Protein AF-A0A2A2TB60-F1 (afdb_monomer_lite)

Radius of gyration: 35.71 Å; chains: 1; bounding box: 108×73×52 Å

Foldseek 3Di:
DDDPPPDDPDPAQDDDPVNVVVCVVQDDPLLVLLLVVVCVVPVPPPDPDDDDLVVSCVVSVHDSVSSVVSVVVCVVVVVDDDDDDDDDDDDDDDPPPPPDDDDDPDDDDDDDDDDDDDDDDDDDDPPPPPPPPPPDDPDPCPDPPDPPDDPPPPPPDPPPDDPPPDDDDDDDDDD

Organism: NCBI:txid987040

Sequence (175 aa):
MTQVKAEKPSLFYQLTHSEWLKTVKDLTGTQIKVLYYIRSLDPFENCKQEYSVTQMALDLGLSKGAVSKALKKLEQVGEIDMELVQVKIQIRPSKNSDHNPPYPIDNTPWAASDSSTEKQKIQLITNCTEEVFPIGNAVSQEKPEFPIGNSDFLEETIDSQNLYWEKLPDPLIYI

pLDDT: mean 70.73, std 18.51, range [33.78, 97.19]

InterPro domains:
  IPR011991 ArsR-like helix-turn-helix domain [cd00090] (30-78)
  IPR036388 Winged helix-like DNA-binding domain superfamily [G3DSA:1.10.10.10] (10-83)
  IPR036390 Winged helix DNA-binding domain superfamily [SSF46785] (24-83)

Secondary structure (DSSP, 8-state):
------PPPPSS-PPPHHHHHHHHHHS-HHHHHHHHHHHHH-TTS-------HHHHHHHHT--HHHHHHHHHHHHHHTS-----------PPP--------PPP-------------------------------------------PPPS----------------PPP-----

Structure (mmCIF, N/CA/C/O backbone):
data_AF-A0A2A2TB60-F1
#
_entry.id   AF-A0A2A2TB60-F1
#
loop_
_atom_site.group_PDB
_atom_site.id
_atom_site.type_symbol
_atom_site.label_atom_id
_atom_site.label_alt_id
_atom_site.label_comp_id
_atom_site.label_asym_id
_atom_site.label_entity_id
_atom_site.label_seq_id
_atom_site.pdbx_PDB_ins_code
_atom_site.Cartn_x
_atom_site.Cartn_y
_atom_site.Cartn_z
_atom_site.occupancy
_atom_site.B_iso_or_equiv
_atom_site.auth_seq_id
_atom_site.auth_comp_id
_atom_site.auth_asym_id
_atom_site.auth_atom_id
_atom_site.pdbx_PDB_model_num
ATOM 1 N N . MET A 1 1 ? -40.270 8.997 25.691 1.00 33.78 1 MET A N 1
ATOM 2 C CA . MET A 1 1 ? -39.424 7.852 25.294 1.00 33.78 1 MET A CA 1
ATOM 3 C C . MET A 1 1 ? -39.068 8.016 23.827 1.00 33.78 1 MET A C 1
ATOM 5 O O . MET A 1 1 ? -39.875 7.695 22.965 1.00 33.78 1 MET A O 1
ATOM 9 N N . THR A 1 2 ? -37.919 8.616 23.542 1.00 45.31 2 THR A N 1
ATOM 10 C CA . THR A 1 2 ? -37.406 8.808 22.181 1.00 45.31 2 THR A CA 1
ATOM 11 C C . THR A 1 2 ? -36.744 7.508 21.742 1.00 45.31 2 THR A C 1
ATOM 13 O O . THR A 1 2 ? -35.741 7.092 22.314 1.00 45.31 2 THR A O 1
ATOM 16 N N . GLN A 1 3 ? -37.352 6.823 20.775 1.00 52.41 3 GLN A N 1
ATOM 17 C CA . GLN A 1 3 ? -36.777 5.623 20.177 1.00 52.41 3 GLN A CA 1
ATOM 18 C C . GLN A 1 3 ? -35.570 6.035 19.327 1.00 52.41 3 GLN A C 1
ATOM 20 O O . GLN A 1 3 ? -35.731 6.642 18.269 1.00 52.41 3 GLN A O 1
ATOM 25 N N . VAL A 1 4 ? -34.362 5.734 19.807 1.00 57.91 4 VAL A N 1
ATOM 26 C CA . VAL A 1 4 ? -33.135 5.860 19.017 1.00 57.91 4 VAL A CA 1
ATOM 27 C C . VAL A 1 4 ? -33.162 4.732 17.992 1.00 57.91 4 VAL A C 1
ATOM 29 O O . VAL A 1 4 ? -32.989 3.560 18.323 1.00 57.91 4 VAL A O 1
ATOM 32 N N . LYS A 1 5 ? -33.484 5.080 16.747 1.00 54.91 5 LYS A N 1
ATOM 33 C CA . LYS A 1 5 ? -33.500 4.154 15.616 1.00 54.91 5 LYS A CA 1
ATOM 34 C C . LYS A 1 5 ? -32.068 3.644 15.432 1.00 54.91 5 LYS A C 1
ATOM 36 O O . LYS A 1 5 ? -31.185 4.432 15.120 1.00 54.91 5 LYS A O 1
ATOM 41 N N . ALA A 1 6 ? -31.831 2.356 15.671 1.00 60.38 6 ALA A N 1
ATOM 42 C CA . ALA A 1 6 ? -30.534 1.739 15.415 1.00 60.38 6 ALA A CA 1
ATOM 43 C C . ALA A 1 6 ? -30.250 1.825 13.909 1.00 60.38 6 ALA A C 1
ATOM 45 O O . ALA A 1 6 ? -30.877 1.129 13.104 1.00 60.38 6 ALA A O 1
ATOM 46 N N . GLU A 1 7 ? -29.377 2.749 13.519 1.00 68.94 7 GLU A N 1
ATOM 47 C CA . GLU A 1 7 ? -28.964 2.911 12.133 1.00 68.94 7 GLU A CA 1
ATOM 48 C C . GLU A 1 7 ? -28.165 1.675 11.724 1.00 68.94 7 GLU A C 1
ATOM 50 O O . GLU A 1 7 ? -27.236 1.253 12.413 1.00 68.94 7 GLU A O 1
ATOM 55 N N . LYS A 1 8 ? -28.581 1.035 10.628 1.00 69.69 8 LYS A N 1
ATOM 56 C CA . LYS A 1 8 ? -27.845 -0.102 10.075 1.00 69.69 8 LYS A CA 1
ATOM 57 C C . LYS A 1 8 ? -26.446 0.395 9.698 1.00 69.69 8 LYS A C 1
ATOM 59 O O . LYS A 1 8 ? -26.370 1.426 9.026 1.00 69.69 8 LYS A O 1
ATOM 64 N N . PRO A 1 9 ? -25.369 -0.308 10.088 1.00 66.94 9 PRO A N 1
ATOM 65 C CA . PRO A 1 9 ? -24.031 0.090 9.683 1.00 66.94 9 PRO A CA 1
ATOM 66 C C . PRO A 1 9 ? -23.971 0.114 8.154 1.00 66.94 9 PRO A C 1
ATOM 68 O O . PRO A 1 9 ? -24.468 -0.798 7.487 1.00 66.94 9 PRO A O 1
ATOM 71 N N . SER A 1 10 ? -23.425 1.201 7.609 1.00 66.44 10 SER A N 1
ATOM 72 C CA . SER A 1 10 ? -23.174 1.344 6.176 1.00 66.44 10 SER A CA 1
ATOM 73 C C . SER A 1 10 ? -22.429 0.109 5.667 1.00 66.44 10 SER A C 1
ATOM 75 O O . SER A 1 10 ? -21.448 -0.319 6.267 1.00 66.44 10 SER A O 1
ATOM 77 N N . LEU A 1 11 ? -22.883 -0.448 4.542 1.00 74.00 11 LEU A N 1
ATOM 78 C CA . LEU A 1 11 ? -22.212 -1.569 3.868 1.00 74.00 11 LEU A CA 1
ATOM 79 C C . LEU A 1 11 ? -20.850 -1.171 3.281 1.00 74.00 11 LEU A C 1
ATOM 81 O O . LEU A 1 11 ? -20.100 -2.031 2.831 1.00 74.00 11 LEU A O 1
ATOM 85 N N . PHE A 1 12 ? -20.545 0.125 3.275 1.00 70.25 12 PHE A N 1
ATOM 86 C CA . PHE A 1 12 ? -19.321 0.688 2.732 1.00 70.25 12 PHE A CA 1
ATOM 87 C C . PHE A 1 12 ? -18.556 1.420 3.826 1.00 70.25 12 PHE A C 1
ATOM 89 O O . PHE A 1 12 ? -19.152 2.198 4.582 1.00 70.25 12 PHE A O 1
ATOM 96 N N . TYR A 1 13 ? -17.241 1.202 3.858 1.00 75.62 13 TYR A N 1
ATOM 97 C CA . TYR A 1 13 ? -16.322 1.965 4.690 1.00 75.62 13 TYR A CA 1
ATOM 98 C C . TYR A 1 13 ? -16.355 3.433 4.268 1.00 75.62 13 TYR A C 1
ATOM 100 O O . TYR A 1 13 ? -15.975 3.786 3.149 1.00 75.62 13 TYR A O 1
ATOM 108 N N . GLN A 1 14 ? -16.866 4.287 5.150 1.00 83.12 14 GLN A N 1
ATOM 109 C CA . GLN A 1 14 ? -16.874 5.724 4.926 1.00 83.12 14 GLN A CA 1
ATOM 110 C C . GLN A 1 14 ? -15.607 6.314 5.507 1.00 83.12 14 GLN A C 1
ATOM 112 O O . GLN A 1 14 ? -15.388 6.271 6.717 1.00 83.12 14 GLN A O 1
ATOM 117 N N . LEU A 1 15 ? -14.798 6.905 4.637 1.00 82.56 15 LEU A N 1
ATOM 118 C CA . LEU A 1 15 ? -13.595 7.564 5.084 1.00 82.56 15 LEU A CA 1
ATOM 119 C C . LEU A 1 15 ? -13.943 8.830 5.868 1.00 82.56 15 LEU A C 1
ATOM 121 O O . LEU A 1 15 ? -14.562 9.757 5.340 1.00 82.56 15 LEU A O 1
ATOM 125 N N . THR A 1 16 ? -13.517 8.885 7.125 1.00 88.19 16 THR A N 1
ATOM 126 C CA . THR A 1 16 ? -13.710 10.084 7.942 1.00 88.19 16 THR A CA 1
ATOM 127 C C . THR A 1 16 ? -12.679 11.153 7.579 1.00 88.19 16 THR A C 1
ATOM 129 O O . THR A 1 16 ? -11.538 10.860 7.220 1.00 88.19 16 THR A O 1
ATOM 132 N N . HIS A 1 17 ? -13.051 12.431 7.695 1.00 88.88 17 HIS A N 1
ATOM 133 C CA . HIS A 1 17 ? -12.128 13.532 7.397 1.00 88.88 17 HIS A CA 1
ATOM 134 C C . HIS A 1 17 ? -10.856 13.484 8.261 1.00 88.88 17 HIS A C 1
ATOM 136 O O . HIS A 1 17 ? -9.756 13.760 7.783 1.00 88.88 17 HIS A O 1
ATOM 142 N N . SER A 1 18 ? -10.997 13.105 9.532 1.00 89.31 18 SER A N 1
ATOM 143 C CA . SER A 1 18 ? -9.878 12.964 10.464 1.00 89.31 18 SER A CA 1
ATOM 144 C C . SER A 1 18 ? -8.906 11.861 10.041 1.00 89.31 18 SER A C 1
ATOM 146 O O . SER A 1 18 ? -7.697 12.051 10.144 1.00 89.31 18 SER A O 1
ATOM 148 N N . GLU A 1 19 ? -9.408 10.735 9.539 1.00 87.25 19 GLU A N 1
ATOM 149 C CA . GLU A 1 19 ? -8.588 9.649 8.998 1.00 87.25 19 GLU A CA 1
ATOM 150 C C . GLU A 1 19 ? -7.858 10.071 7.718 1.00 87.25 19 GLU A C 1
ATOM 152 O O . GLU A 1 19 ? -6.648 9.865 7.594 1.00 87.25 19 GLU A O 1
ATOM 157 N N . TRP A 1 20 ? -8.552 10.759 6.806 1.00 88.31 20 TRP A N 1
ATOM 158 C CA . TRP A 1 20 ? -7.916 11.315 5.610 1.00 88.31 20 TRP A CA 1
ATOM 159 C C . TRP A 1 20 ? -6.776 12.276 5.974 1.00 88.31 20 TRP A C 1
ATOM 161 O O . TRP A 1 20 ? -5.675 12.173 5.441 1.00 88.31 20 TRP A O 1
ATOM 171 N N . LEU A 1 21 ? -6.989 13.176 6.938 1.00 92.12 21 LEU A N 1
ATOM 172 C CA . LEU A 1 21 ? -5.944 14.110 7.363 1.00 92.12 21 LEU A CA 1
ATOM 173 C C . LEU A 1 21 ? -4.729 13.424 7.993 1.00 92.12 21 LEU A C 1
ATOM 175 O O . LEU A 1 21 ? -3.619 13.922 7.821 1.00 92.12 21 LEU A O 1
ATOM 179 N N . LYS A 1 22 ? -4.920 12.325 8.729 1.00 88.44 22 LYS A N 1
ATOM 180 C CA . LYS A 1 22 ? -3.802 11.541 9.276 1.00 88.44 22 LYS A CA 1
ATOM 181 C C . LYS A 1 22 ? -3.000 10.905 8.144 1.00 88.44 22 LYS A C 1
ATOM 183 O O . LYS A 1 22 ? -1.812 11.176 8.004 1.00 88.44 22 LYS A O 1
ATOM 188 N N . THR A 1 23 ? -3.682 10.179 7.259 1.00 88.62 23 THR A N 1
ATOM 189 C CA . THR A 1 23 ? -3.030 9.495 6.131 1.00 88.62 23 THR A CA 1
ATOM 190 C C . THR A 1 23 ? -2.269 10.461 5.220 1.00 88.62 23 THR A C 1
ATOM 192 O O . THR A 1 23 ? -1.146 10.164 4.829 1.00 88.62 23 THR A O 1
ATOM 195 N N . VAL A 1 24 ? -2.810 11.649 4.931 1.00 89.75 24 VAL A N 1
ATOM 196 C CA . VAL A 1 24 ? -2.137 12.650 4.079 1.00 89.75 24 VAL A CA 1
ATOM 197 C C . VAL A 1 24 ? -0.901 13.279 4.735 1.00 89.75 24 VAL A C 1
ATOM 199 O O . VAL A 1 24 ? 0.004 13.712 4.024 1.00 89.75 24 VAL A O 1
ATOM 202 N N . LYS A 1 25 ? -0.839 13.348 6.069 1.00 91.50 25 LYS A N 1
ATOM 203 C CA . LYS A 1 25 ? 0.323 13.902 6.785 1.00 91.50 25 LYS A CA 1
ATOM 204 C C . LYS A 1 25 ? 1.479 12.912 6.866 1.00 91.50 25 LYS A C 1
ATOM 206 O O . LYS A 1 25 ? 2.630 13.317 6.723 1.00 91.50 25 LYS A O 1
ATOM 211 N N . ASP A 1 26 ? 1.157 11.642 7.082 1.00 89.75 26 ASP A N 1
ATOM 212 C CA . ASP A 1 26 ? 2.150 10.623 7.424 1.00 89.75 26 ASP A CA 1
ATOM 213 C C . ASP A 1 26 ? 2.651 9.849 6.192 1.00 89.75 26 ASP A C 1
ATOM 215 O O . ASP A 1 26 ? 3.740 9.268 6.213 1.00 89.75 26 ASP A O 1
ATOM 219 N N . LEU A 1 27 ? 1.882 9.857 5.096 1.00 93.94 27 LEU A N 1
ATOM 220 C CA . LEU A 1 27 ? 2.140 9.045 3.910 1.00 93.94 27 LEU A CA 1
ATOM 221 C C . LEU A 1 27 ? 2.338 9.893 2.649 1.00 93.94 27 LEU A C 1
ATOM 223 O O . LEU A 1 27 ? 1.751 10.951 2.442 1.00 93.94 27 LEU A O 1
ATOM 227 N N . THR A 1 28 ? 3.151 9.373 1.735 1.00 95.12 28 THR A N 1
ATOM 228 C CA . THR A 1 28 ? 3.311 9.923 0.381 1.00 95.12 28 THR A CA 1
ATOM 229 C C . THR A 1 28 ? 2.144 9.530 -0.521 1.00 95.12 28 THR A C 1
ATOM 231 O O . THR A 1 28 ? 1.519 8.488 -0.331 1.00 95.12 28 THR A O 1
ATOM 234 N N . GLY A 1 29 ? 1.897 10.299 -1.586 1.00 94.56 29 GLY A N 1
ATOM 235 C CA . GLY A 1 29 ? 0.790 10.038 -2.519 1.00 94.56 29 GLY A CA 1
ATOM 236 C C . GLY A 1 29 ? 0.756 8.609 -3.082 1.00 94.56 29 GLY A C 1
ATOM 237 O O . GLY A 1 29 ? -0.317 8.039 -3.259 1.00 94.56 29 GLY A O 1
ATOM 238 N N . THR A 1 30 ? 1.915 7.985 -3.306 1.00 95.62 30 THR A N 1
ATOM 239 C CA . THR A 1 30 ? 1.998 6.581 -3.745 1.00 95.62 30 THR A CA 1
ATOM 240 C C . THR A 1 30 ? 1.538 5.606 -2.662 1.00 95.62 30 THR A C 1
ATOM 242 O O . THR A 1 30 ? 0.807 4.667 -2.959 1.00 95.62 30 THR A O 1
ATOM 245 N N . GLN A 1 31 ? 1.947 5.825 -1.410 1.00 95.62 31 GLN A N 1
ATOM 246 C CA . GLN A 1 31 ? 1.533 4.995 -0.274 1.00 95.62 31 GLN A CA 1
ATOM 247 C C . GLN A 1 31 ? 0.033 5.124 -0.020 1.00 95.62 31 GLN A C 1
ATOM 249 O O . GLN A 1 31 ? -0.639 4.116 0.159 1.00 95.62 31 GLN A O 1
ATOM 254 N N . ILE A 1 32 ? -0.492 6.346 -0.106 1.00 95.19 32 ILE A N 1
ATOM 255 C CA . ILE A 1 32 ? -1.920 6.641 0.019 1.00 95.19 32 ILE A CA 1
ATOM 256 C C . ILE A 1 32 ? -2.734 5.868 -1.026 1.00 95.19 32 ILE A C 1
ATOM 258 O O . ILE A 1 32 ? -3.712 5.207 -0.686 1.00 95.19 32 ILE A O 1
ATOM 262 N N . LYS A 1 33 ? -2.310 5.894 -2.298 1.00 95.38 33 LYS A N 1
ATOM 263 C CA . LYS A 1 33 ? -2.974 5.135 -3.372 1.00 95.38 33 LYS A CA 1
ATOM 264 C C . LYS A 1 33 ? -3.011 3.634 -3.082 1.00 95.38 33 LYS A C 1
ATOM 266 O O . LYS A 1 33 ? -4.046 3.006 -3.269 1.00 95.38 33 LYS A O 1
ATOM 271 N N . VAL A 1 34 ? -1.889 3.075 -2.626 1.00 95.56 34 VAL A N 1
ATOM 272 C CA . VAL A 1 34 ? -1.785 1.649 -2.285 1.00 95.56 34 VAL A CA 1
ATOM 273 C C . VAL A 1 34 ? -2.679 1.298 -1.093 1.00 95.56 34 VAL A C 1
ATOM 275 O O . VAL A 1 34 ? -3.407 0.313 -1.160 1.00 95.56 34 VAL A O 1
ATOM 278 N N . LEU A 1 35 ? -2.685 2.121 -0.041 1.00 93.19 35 LEU A N 1
ATOM 279 C CA . LEU A 1 35 ? -3.526 1.917 1.141 1.00 93.19 35 LEU A CA 1
ATOM 280 C C . LEU A 1 35 ? -5.014 1.898 0.775 1.00 93.19 35 LEU A C 1
ATOM 282 O O . LEU A 1 35 ? -5.736 0.976 1.149 1.00 93.19 35 LEU A O 1
ATOM 286 N N . TYR A 1 36 ? -5.470 2.876 -0.010 1.00 92.00 36 TYR A N 1
ATOM 287 C CA . TYR A 1 36 ? -6.880 2.956 -0.390 1.00 92.00 36 TYR A CA 1
ATOM 288 C C . TYR A 1 36 ? -7.302 1.890 -1.397 1.00 92.00 36 TYR A C 1
ATOM 290 O O . TYR A 1 36 ? -8.443 1.438 -1.343 1.00 92.00 36 TYR A O 1
ATOM 298 N N . TYR A 1 37 ? -6.394 1.427 -2.258 1.00 93.31 37 TYR A N 1
ATOM 299 C CA . TYR A 1 37 ? -6.648 0.240 -3.072 1.00 93.31 37 TYR A CA 1
ATOM 300 C C . TYR A 1 37 ? -6.964 -0.972 -2.190 1.00 93.31 37 TYR A C 1
ATOM 302 O O . TYR A 1 37 ? -7.980 -1.627 -2.403 1.00 93.31 37 TYR A O 1
ATOM 310 N N . ILE A 1 38 ? -6.156 -1.227 -1.156 1.00 91.25 38 ILE A N 1
ATOM 311 C CA . ILE A 1 38 ? -6.377 -2.352 -0.233 1.00 91.25 38 ILE A CA 1
ATOM 312 C C . ILE A 1 38 ? -7.697 -2.173 0.532 1.00 91.25 38 ILE A C 1
ATOM 314 O O . ILE A 1 38 ? -8.521 -3.085 0.525 1.00 91.25 38 ILE A O 1
ATOM 318 N N . ARG A 1 39 ? -7.958 -0.983 1.095 1.00 88.62 39 ARG A N 1
ATOM 319 C CA . ARG A 1 39 ? -9.224 -0.688 1.802 1.00 88.62 39 ARG A CA 1
ATOM 320 C C . ARG A 1 39 ? -10.463 -0.814 0.913 1.00 88.62 39 ARG A C 1
ATOM 322 O O . ARG A 1 39 ? -11.545 -1.104 1.407 1.00 88.62 39 ARG A O 1
ATOM 329 N N . SER A 1 40 ? -10.330 -0.599 -0.395 1.00 87.56 40 SER A N 1
ATOM 330 C CA . SER A 1 40 ? -11.444 -0.804 -1.328 1.00 87.56 40 SER A CA 1
ATOM 331 C C . SER A 1 40 ? -11.800 -2.282 -1.531 1.00 87.56 40 SER A C 1
ATOM 333 O O . SER A 1 40 ? -12.950 -2.590 -1.840 1.00 87.56 40 SER A O 1
ATOM 335 N N . LEU A 1 41 ? -10.829 -3.185 -1.351 1.00 87.44 41 LEU A N 1
ATOM 336 C CA . LEU A 1 41 ? -11.007 -4.629 -1.505 1.00 87.44 41 LEU A CA 1
ATOM 337 C C . LEU A 1 41 ? -11.461 -5.282 -0.197 1.00 87.44 41 LEU A C 1
ATOM 339 O O . LEU A 1 41 ? -12.330 -6.151 -0.227 1.00 87.44 41 LEU A O 1
ATOM 343 N N . ASP A 1 42 ? -10.908 -4.834 0.931 1.00 85.06 42 ASP A N 1
ATOM 344 C CA . ASP A 1 42 ? -11.343 -5.227 2.271 1.00 85.06 42 ASP A CA 1
ATOM 345 C C . ASP A 1 42 ? -11.670 -3.991 3.131 1.00 85.06 42 ASP A C 1
ATOM 347 O O . ASP A 1 42 ? -10.812 -3.481 3.855 1.00 85.06 42 ASP A O 1
ATOM 351 N N . PRO A 1 43 ? -12.914 -3.488 3.059 1.00 78.50 43 PRO A N 1
ATOM 352 C CA . PRO A 1 43 ? -13.350 -2.322 3.824 1.00 78.50 43 PRO A CA 1
ATOM 353 C C . PRO A 1 43 ? -13.532 -2.588 5.323 1.00 78.50 43 PRO A C 1
ATOM 355 O O . PRO A 1 43 ? -13.731 -1.638 6.077 1.00 78.50 43 PRO A O 1
ATOM 358 N N . PHE A 1 44 ? -13.535 -3.851 5.759 1.00 77.31 44 PHE A N 1
ATOM 359 C CA . PHE A 1 44 ? -13.833 -4.212 7.148 1.00 77.31 44 PHE A CA 1
ATOM 360 C C . PHE A 1 44 ? -12.675 -4.921 7.855 1.00 77.31 44 PHE A C 1
ATOM 362 O O . PHE A 1 44 ? -12.866 -5.356 8.986 1.00 77.31 44 PHE A O 1
ATOM 369 N N . GLU A 1 45 ? -11.513 -5.040 7.204 1.00 70.50 45 GLU A N 1
ATOM 370 C CA . GLU A 1 45 ? -10.275 -5.621 7.757 1.00 70.50 45 GLU A CA 1
ATOM 371 C C . GLU A 1 45 ? -10.449 -7.057 8.292 1.00 70.50 45 GLU A C 1
ATOM 373 O O . GLU A 1 45 ? -9.694 -7.535 9.139 1.00 70.50 45 GLU A O 1
ATOM 378 N N . ASN A 1 46 ? -11.465 -7.768 7.800 1.00 70.44 46 ASN A N 1
ATOM 379 C CA . ASN A 1 46 ? -11.853 -9.082 8.313 1.00 70.44 46 ASN A CA 1
ATOM 380 C C . ASN A 1 46 ? -11.278 -10.230 7.477 1.00 70.44 46 ASN A C 1
ATOM 382 O O . ASN A 1 46 ? -11.327 -11.391 7.899 1.00 70.44 46 ASN A O 1
ATOM 386 N N . CYS A 1 47 ? -10.754 -9.934 6.288 1.00 67.75 47 CYS A N 1
ATOM 387 C CA . CYS A 1 47 ? -10.328 -10.931 5.322 1.00 67.75 47 CYS A CA 1
ATOM 388 C C . CYS A 1 47 ? -8.803 -10.932 5.199 1.00 67.75 47 CYS A C 1
ATOM 390 O O . CYS A 1 47 ? -8.191 -10.034 4.626 1.00 67.75 47 CYS A O 1
ATOM 392 N N . LYS A 1 48 ? -8.171 -12.019 5.656 1.00 74.38 48 LYS A N 1
ATOM 393 C CA . LYS A 1 48 ? -6.783 -12.327 5.287 1.00 74.38 48 LYS A CA 1
ATOM 394 C C . LYS A 1 48 ? -6.741 -12.710 3.810 1.00 74.38 48 LYS A C 1
ATOM 396 O O . LYS A 1 48 ? -6.899 -13.879 3.463 1.00 74.38 48 LYS A O 1
ATOM 401 N N . GLN A 1 49 ? -6.600 -11.713 2.946 1.00 78.88 49 GLN A N 1
ATOM 402 C CA . GLN A 1 49 ? -6.607 -11.892 1.501 1.00 78.88 49 GLN A CA 1
ATOM 403 C C . GLN A 1 49 ? -5.190 -11.814 0.932 1.00 78.88 49 GLN A C 1
ATOM 405 O O . GLN A 1 49 ? -4.381 -10.970 1.311 1.00 78.88 49 GLN A O 1
ATOM 410 N N . GLU A 1 50 ? -4.890 -12.709 -0.006 1.00 86.00 50 GLU A N 1
ATOM 411 C CA . GLU A 1 50 ? -3.628 -12.698 -0.733 1.00 86.00 50 GLU A CA 1
ATOM 412 C C . GLU A 1 50 ? -3.672 -11.653 -1.851 1.00 86.00 50 GLU A C 1
ATOM 414 O O . GLU A 1 50 ? -4.503 -11.718 -2.761 1.00 86.00 50 GLU A O 1
ATOM 419 N N . TYR A 1 51 ? -2.742 -10.700 -1.807 1.00 87.06 51 TYR A N 1
ATOM 420 C CA . TYR A 1 51 ? -2.629 -9.650 -2.814 1.00 87.06 51 TYR A CA 1
ATOM 421 C C . TYR A 1 51 ? -1.381 -9.842 -3.675 1.00 87.06 51 TYR A C 1
ATOM 423 O O . TYR A 1 51 ? -0.253 -9.919 -3.185 1.00 87.06 51 TYR A O 1
ATOM 431 N N . SER A 1 52 ? -1.565 -9.847 -4.997 1.00 91.19 52 SER A N 1
ATOM 432 C CA . SER A 1 52 ? -0.446 -9.834 -5.937 1.00 91.19 52 SER A CA 1
ATOM 433 C C . SER A 1 52 ? 0.047 -8.407 -6.165 1.00 91.19 52 SER A C 1
ATOM 435 O O . SER A 1 52 ? -0.641 -7.586 -6.774 1.00 91.19 52 SER A O 1
ATOM 437 N N . VAL A 1 53 ? 1.296 -8.133 -5.776 1.00 92.88 53 VAL A N 1
ATOM 438 C CA . VAL A 1 53 ? 1.982 -6.852 -6.048 1.00 92.88 53 VAL A CA 1
ATOM 439 C C . VAL A 1 53 ? 1.991 -6.522 -7.543 1.00 92.88 53 VAL A C 1
ATOM 441 O O . VAL A 1 53 ? 1.932 -5.358 -7.930 1.00 92.88 53 VAL A O 1
ATOM 444 N N . THR A 1 54 ? 2.061 -7.545 -8.402 1.00 95.00 54 THR A N 1
ATOM 445 C CA . THR A 1 54 ? 2.052 -7.342 -9.855 1.00 95.00 54 THR A CA 1
ATOM 446 C C . THR A 1 54 ? 0.708 -6.805 -10.331 1.00 95.00 54 THR A C 1
ATOM 448 O O . THR A 1 54 ? 0.705 -5.883 -11.139 1.00 95.00 54 THR A O 1
ATOM 451 N N . GLN A 1 55 ? -0.402 -7.346 -9.825 1.00 94.56 55 GLN A N 1
ATOM 452 C CA . GLN A 1 55 ? -1.733 -6.892 -10.222 1.00 94.56 55 GLN A CA 1
ATOM 453 C C . GLN A 1 55 ? -1.994 -5.473 -9.720 1.00 94.56 55 GLN A C 1
ATOM 455 O O . GLN A 1 55 ? -2.346 -4.596 -10.499 1.00 94.56 55 GLN A O 1
ATOM 460 N N . MET A 1 56 ? -1.687 -5.219 -8.448 1.00 95.19 56 MET A N 1
ATOM 461 C CA . MET A 1 56 ? -1.838 -3.898 -7.840 1.00 95.19 56 MET A CA 1
ATOM 462 C C . MET A 1 56 ? -1.033 -2.818 -8.582 1.00 95.19 56 MET A C 1
ATOM 464 O O . MET A 1 56 ? -1.502 -1.699 -8.769 1.00 95.19 56 MET A O 1
ATOM 468 N N . ALA A 1 57 ? 0.177 -3.151 -9.041 1.00 96.94 57 ALA A N 1
ATOM 469 C CA . ALA A 1 57 ? 0.996 -2.246 -9.841 1.00 96.94 57 ALA A CA 1
ATOM 470 C C . ALA A 1 57 ? 0.347 -1.900 -11.193 1.00 96.94 57 ALA A C 1
ATOM 472 O O . ALA A 1 57 ? 0.397 -0.742 -11.603 1.00 96.94 57 ALA A O 1
ATOM 473 N N . LEU A 1 58 ? -0.276 -2.877 -11.860 1.00 97.19 58 LEU A N 1
ATOM 474 C CA . LEU A 1 58 ? -0.991 -2.657 -13.120 1.00 97.19 58 LEU A CA 1
ATOM 475 C C . LEU A 1 58 ? -2.227 -1.781 -12.909 1.00 97.19 58 LEU A C 1
ATOM 477 O O . LEU A 1 58 ? -2.385 -0.788 -13.615 1.00 97.19 58 LEU A O 1
ATOM 481 N N . ASP A 1 59 ? -3.042 -2.100 -11.905 1.00 96.56 59 ASP A N 1
ATOM 482 C CA . ASP A 1 59 ? -4.293 -1.387 -11.628 1.00 96.56 59 ASP A CA 1
ATOM 483 C C . ASP A 1 59 ? -4.042 0.078 -11.239 1.00 96.56 59 ASP A C 1
ATOM 485 O O . ASP A 1 59 ? -4.773 0.977 -11.651 1.00 96.56 59 ASP A O 1
ATOM 489 N N . LEU A 1 60 ? -2.979 0.336 -10.470 1.00 95.75 60 LEU A N 1
ATOM 490 C CA . LEU A 1 60 ? -2.613 1.684 -10.027 1.00 95.75 60 LEU A CA 1
ATOM 491 C C . LEU A 1 60 ? -1.745 2.454 -11.034 1.00 95.75 60 LEU A C 1
ATOM 493 O O . LEU A 1 60 ? -1.454 3.632 -10.801 1.00 95.75 60 LEU A O 1
ATOM 497 N N . GLY A 1 61 ? -1.288 1.811 -12.114 1.00 96.69 61 GLY A N 1
ATOM 498 C CA . GLY A 1 61 ? -0.333 2.401 -13.057 1.00 96.69 61 GLY A CA 1
ATOM 499 C C . GLY A 1 61 ? 1.015 2.748 -12.410 1.00 96.69 61 GLY A C 1
ATOM 500 O O . GLY A 1 61 ? 1.646 3.745 -12.764 1.00 96.69 61 GLY A O 1
ATOM 501 N N . LEU A 1 62 ? 1.447 1.961 -11.423 1.00 96.56 62 LEU A N 1
ATOM 502 C CA . LEU A 1 62 ? 2.686 2.163 -10.670 1.00 96.56 62 LEU A CA 1
ATOM 503 C C . LEU A 1 62 ? 3.725 1.099 -11.028 1.00 96.56 62 LEU A C 1
ATOM 505 O O . LEU A 1 62 ? 3.411 0.005 -11.488 1.00 96.56 62 LEU A O 1
ATOM 509 N N . SER A 1 63 ? 5.002 1.381 -10.766 1.00 97.12 63 SER A N 1
ATOM 510 C CA . SER A 1 63 ? 6.033 0.348 -10.888 1.00 97.12 63 SER A CA 1
ATOM 511 C C . SER A 1 63 ? 5.938 -0.652 -9.730 1.00 97.12 63 SER A C 1
ATOM 513 O O . SER A 1 63 ? 5.674 -0.276 -8.585 1.00 97.12 63 SER A O 1
ATOM 515 N N . LYS A 1 64 ? 6.230 -1.935 -9.992 1.00 95.88 64 LYS A N 1
ATOM 516 C CA . LYS A 1 64 ? 6.223 -2.987 -8.953 1.00 95.88 64 LYS A CA 1
ATOM 517 C C . LYS A 1 64 ? 7.101 -2.619 -7.753 1.00 95.88 64 LYS A C 1
ATOM 519 O O . LYS A 1 64 ? 6.708 -2.822 -6.613 1.00 95.88 64 LYS A O 1
ATOM 524 N N . GLY A 1 65 ? 8.267 -2.018 -8.009 1.00 96.44 65 GLY A N 1
ATOM 525 C CA . GLY A 1 65 ? 9.177 -1.558 -6.961 1.00 96.44 65 GLY A CA 1
ATOM 526 C C . GLY A 1 65 ? 8.608 -0.414 -6.116 1.00 96.44 65 GLY A C 1
ATOM 527 O O . GLY A 1 65 ? 8.847 -0.386 -4.910 1.00 96.44 65 GLY A O 1
ATOM 528 N N . ALA A 1 66 ? 7.837 0.502 -6.713 1.00 96.12 66 ALA A N 1
ATOM 529 C CA . ALA A 1 66 ? 7.151 1.556 -5.968 1.00 96.12 66 ALA A CA 1
ATOM 530 C C . ALA A 1 66 ? 6.069 0.973 -5.053 1.00 96.12 66 ALA A C 1
ATOM 532 O O . ALA A 1 66 ? 6.015 1.339 -3.881 1.00 96.12 66 ALA A O 1
ATOM 533 N N . VAL A 1 67 ? 5.285 0.009 -5.549 1.00 96.94 67 VAL A N 1
ATOM 534 C CA . VAL A 1 67 ? 4.278 -0.699 -4.745 1.00 96.94 67 VAL A CA 1
ATOM 535 C C . VAL A 1 67 ? 4.939 -1.481 -3.607 1.00 96.94 67 VAL A C 1
ATOM 537 O O . VAL A 1 67 ? 4.557 -1.313 -2.455 1.00 96.94 67 VAL A O 1
ATOM 540 N N . SER A 1 68 ? 5.997 -2.254 -3.874 1.00 95.38 68 SER A N 1
ATOM 541 C CA . SER A 1 68 ? 6.719 -2.984 -2.820 1.00 95.38 68 SER A CA 1
ATOM 542 C C . SER A 1 68 ? 7.317 -2.063 -1.752 1.00 95.38 68 SER A C 1
ATOM 544 O O . SER A 1 68 ? 7.292 -2.395 -0.569 1.00 95.38 68 SER A O 1
ATOM 546 N N . LYS A 1 69 ? 7.865 -0.904 -2.143 1.00 96.19 69 LYS A N 1
ATOM 547 C CA . LYS A 1 69 ? 8.370 0.094 -1.186 1.00 96.19 69 LYS A CA 1
ATOM 548 C C . LYS A 1 69 ? 7.239 0.724 -0.374 1.00 96.19 69 LYS A C 1
ATOM 550 O O . LYS A 1 69 ? 7.418 0.945 0.820 1.00 96.19 69 LYS A O 1
ATOM 555 N N . ALA A 1 70 ? 6.106 1.013 -1.013 1.00 96.38 70 ALA A N 1
ATOM 556 C CA . ALA A 1 70 ? 4.932 1.563 -0.351 1.00 96.38 70 ALA A CA 1
ATOM 557 C C . ALA A 1 70 ? 4.373 0.589 0.691 1.00 96.38 70 ALA A C 1
ATOM 559 O O . ALA A 1 70 ? 4.207 0.987 1.837 1.00 96.38 70 ALA A O 1
ATOM 560 N N . LEU A 1 71 ? 4.197 -0.685 0.331 1.00 95.44 71 LEU A N 1
ATOM 561 C CA . LEU A 1 71 ? 3.730 -1.736 1.239 1.00 95.44 71 LEU A CA 1
ATOM 562 C C . LEU A 1 71 ? 4.625 -1.872 2.480 1.00 95.44 71 LEU A C 1
ATOM 564 O O . LEU A 1 71 ? 4.137 -1.797 3.600 1.00 95.44 71 LEU A O 1
ATOM 568 N N . LYS A 1 72 ? 5.951 -1.933 2.301 1.00 95.06 72 LYS A N 1
ATOM 569 C CA . LYS A 1 72 ? 6.900 -1.950 3.432 1.00 95.06 72 LYS A CA 1
ATOM 570 C C . LYS A 1 72 ? 6.797 -0.719 4.330 1.00 95.06 72 LYS A C 1
ATOM 572 O O . LYS A 1 72 ? 7.081 -0.797 5.518 1.00 95.06 72 LYS A O 1
ATOM 577 N N . LYS A 1 73 ? 6.472 0.446 3.766 1.00 95.50 73 LYS A N 1
ATOM 578 C CA . LYS A 1 73 ? 6.305 1.673 4.553 1.00 95.50 73 LYS A CA 1
ATOM 579 C C . LYS A 1 73 ? 4.982 1.692 5.304 1.00 95.50 73 LYS A C 1
ATOM 581 O O . LYS A 1 73 ? 4.981 2.111 6.451 1.00 95.50 73 LYS A O 1
ATOM 586 N N . LEU A 1 74 ? 3.907 1.207 4.693 1.00 93.88 74 LEU A N 1
ATOM 587 C CA . LEU A 1 74 ? 2.611 1.057 5.355 1.00 93.88 74 LEU A CA 1
ATOM 588 C C . LEU A 1 74 ? 2.696 0.078 6.535 1.00 93.88 74 LEU A C 1
ATOM 590 O O . LEU A 1 74 ? 2.165 0.374 7.599 1.00 93.88 74 LEU A O 1
ATOM 594 N N . GLU A 1 75 ? 3.452 -1.012 6.383 1.00 93.75 75 GLU A N 1
ATOM 595 C CA . GLU A 1 75 ? 3.756 -1.945 7.478 1.00 93.75 75 GLU A CA 1
ATOM 596 C C . GLU A 1 75 ? 4.535 -1.265 8.615 1.00 93.75 75 GLU A C 1
ATOM 598 O O . GLU A 1 75 ? 4.197 -1.412 9.782 1.00 93.75 75 GLU A O 1
ATOM 603 N N . GLN A 1 76 ? 5.538 -0.438 8.294 1.00 93.50 76 GLN A N 1
ATOM 604 C CA . GLN A 1 76 ? 6.302 0.309 9.306 1.00 93.50 76 GLN A CA 1
ATOM 605 C C . GLN A 1 76 ? 5.466 1.327 10.086 1.00 93.50 76 GLN A C 1
ATOM 607 O O . GLN A 1 76 ? 5.775 1.601 11.243 1.00 93.50 76 GLN A O 1
ATOM 612 N N . VAL A 1 77 ? 4.461 1.924 9.443 1.00 91.44 77 VAL A N 1
ATOM 613 C CA . VAL A 1 77 ? 3.539 2.872 10.086 1.00 91.44 77 VAL A CA 1
ATOM 614 C C . VAL A 1 77 ? 2.482 2.130 10.918 1.00 91.44 77 VAL A C 1
ATOM 616 O O . VAL A 1 77 ? 1.918 2.718 11.835 1.00 91.44 77 VAL A O 1
ATOM 619 N N . GLY A 1 78 ? 2.271 0.835 10.662 1.00 89.62 78 GLY A N 1
ATOM 620 C CA . GLY A 1 78 ? 1.269 0.015 11.345 1.00 89.62 78 GLY A CA 1
ATOM 621 C C . GLY A 1 78 ? -0.131 0.136 10.742 1.00 89.62 78 GLY A C 1
ATOM 622 O O . GLY A 1 78 ? -1.111 -0.105 11.434 1.00 89.62 78 GLY A O 1
ATOM 623 N N . GLU A 1 79 ? -0.234 0.535 9.471 1.00 88.88 79 GLU A N 1
ATOM 624 C CA . GLU A 1 79 ? -1.516 0.589 8.748 1.00 88.88 79 GLU A CA 1
ATOM 625 C C . GLU A 1 79 ? -1.897 -0.769 8.143 1.00 88.88 79 GLU A C 1
ATOM 627 O O . GLU A 1 79 ? -3.070 -1.010 7.876 1.00 88.88 79 GLU A O 1
ATOM 632 N N . ILE A 1 80 ? -0.913 -1.638 7.877 1.00 89.81 80 ILE A N 1
ATOM 633 C CA . ILE A 1 80 ? -1.126 -2.983 7.328 1.00 89.81 80 ILE A CA 1
ATOM 634 C C . ILE A 1 80 ? -0.183 -3.987 7.988 1.00 89.81 80 ILE A C 1
ATOM 636 O O . ILE A 1 80 ? 0.972 -3.663 8.254 1.00 89.81 80 ILE A O 1
ATOM 640 N N . ASP A 1 81 ? -0.639 -5.227 8.130 1.00 88.88 81 ASP A N 1
ATOM 641 C CA . ASP A 1 81 ? 0.203 -6.360 8.506 1.00 88.88 81 ASP A CA 1
ATOM 642 C C . ASP A 1 81 ? 0.466 -7.230 7.274 1.00 88.88 81 ASP A C 1
ATOM 644 O O . ASP A 1 81 ? -0.467 -7.677 6.600 1.00 88.88 81 ASP A O 1
ATOM 648 N N . MET A 1 82 ? 1.739 -7.472 6.954 1.00 87.38 82 MET A N 1
ATOM 649 C CA . MET A 1 82 ? 2.117 -8.333 5.835 1.00 87.38 82 MET A CA 1
ATOM 650 C C . MET A 1 82 ? 2.602 -9.695 6.326 1.00 87.38 82 MET A C 1
ATOM 652 O O . MET A 1 82 ? 3.478 -9.800 7.178 1.00 87.38 82 MET A O 1
ATOM 656 N N . GLU A 1 83 ? 2.090 -10.758 5.710 1.00 86.44 83 GLU A N 1
ATOM 657 C CA . GLU A 1 83 ? 2.574 -12.122 5.914 1.00 86.44 83 GLU A CA 1
ATOM 6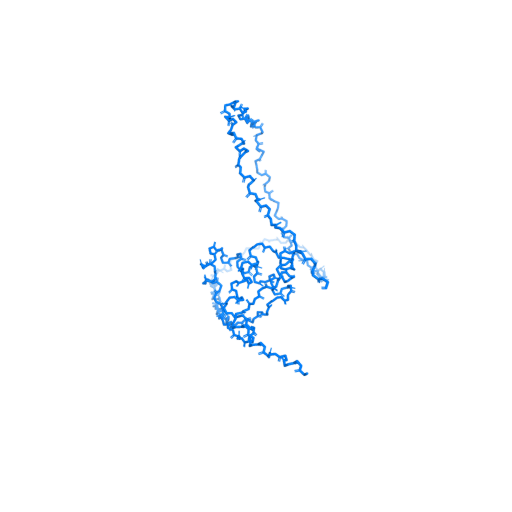58 C C . GLU A 1 83 ? 3.255 -12.630 4.636 1.00 86.44 83 GLU A C 1
ATOM 660 O O . GLU A 1 83 ? 2.749 -12.472 3.522 1.00 86.44 83 GLU A O 1
ATOM 665 N N . LEU A 1 84 ? 4.436 -13.236 4.777 1.00 80.94 84 LEU A N 1
ATOM 666 C CA . LEU A 1 84 ? 5.171 -13.798 3.646 1.00 80.94 84 LEU A CA 1
ATOM 667 C C . LEU A 1 84 ? 4.621 -15.188 3.297 1.00 80.94 84 LEU A C 1
ATOM 669 O O . LEU A 1 84 ? 5.033 -16.184 3.884 1.00 80.94 84 LEU A O 1
ATOM 673 N N . VAL A 1 85 ? 3.720 -15.254 2.312 1.00 81.88 85 VAL A N 1
ATOM 674 C CA . VAL A 1 85 ? 2.985 -16.491 1.978 1.00 81.88 85 VAL A CA 1
ATOM 675 C C . VAL A 1 85 ? 3.805 -17.505 1.162 1.00 81.88 85 VAL A C 1
ATOM 677 O O . VAL A 1 85 ? 3.698 -18.705 1.401 1.00 81.88 85 VAL A O 1
ATOM 680 N N . GLN A 1 86 ? 4.651 -17.086 0.206 1.00 76.88 86 GLN A N 1
ATOM 681 C CA . GLN A 1 86 ? 5.437 -18.038 -0.599 1.00 76.88 86 GLN A CA 1
ATOM 682 C C . GLN A 1 86 ? 6.860 -17.585 -0.910 1.00 76.88 86 GLN A C 1
ATOM 684 O O . GLN A 1 86 ? 7.098 -16.525 -1.487 1.00 76.88 86 GLN A O 1
ATOM 689 N N . VAL A 1 87 ? 7.806 -18.485 -0.630 1.00 68.62 87 VAL A N 1
ATOM 690 C CA . VAL A 1 87 ? 9.189 -18.424 -1.101 1.00 68.62 87 VAL A CA 1
ATOM 691 C C . VAL A 1 87 ? 9.622 -19.828 -1.516 1.00 68.62 87 VAL A C 1
ATOM 693 O O . VAL A 1 87 ? 9.699 -20.735 -0.691 1.00 68.62 87 VAL A O 1
ATOM 696 N N . LYS A 1 88 ? 9.927 -20.016 -2.804 1.00 73.38 88 LYS A N 1
ATOM 697 C CA . LYS A 1 88 ? 10.495 -21.265 -3.329 1.00 73.38 88 LYS A CA 1
ATOM 698 C C . LYS A 1 88 ? 11.928 -21.015 -3.783 1.00 73.38 88 LYS A C 1
ATOM 700 O O . LYS A 1 88 ? 12.155 -20.395 -4.817 1.00 73.38 88 LYS A O 1
ATOM 705 N N . ILE A 1 89 ? 12.888 -21.502 -3.001 1.00 81.88 89 ILE A N 1
ATOM 706 C CA . ILE A 1 89 ? 14.324 -21.365 -3.267 1.00 81.88 89 ILE A CA 1
ATOM 707 C C . ILE A 1 89 ? 14.890 -22.744 -3.609 1.00 81.88 89 ILE A C 1
ATOM 709 O O . ILE A 1 89 ? 14.659 -23.709 -2.885 1.00 81.88 89 ILE A O 1
ATOM 713 N N . GLN A 1 90 ? 15.651 -22.836 -4.701 1.00 81.00 90 GLN A N 1
ATOM 714 C CA . GLN A 1 90 ? 16.436 -24.025 -5.031 1.00 81.00 90 GLN A CA 1
ATOM 715 C C . GLN A 1 90 ? 17.864 -23.607 -5.387 1.00 81.00 90 GLN A C 1
ATOM 717 O O . GLN A 1 90 ? 18.098 -22.970 -6.412 1.00 81.00 90 GLN A O 1
ATOM 722 N N . ILE A 1 91 ? 18.819 -23.983 -4.536 1.00 86.69 91 ILE A N 1
ATOM 723 C CA . ILE A 1 91 ? 20.252 -23.784 -4.775 1.00 86.69 91 ILE A CA 1
ATOM 724 C C . ILE A 1 91 ? 20.776 -25.004 -5.543 1.00 86.69 91 ILE A C 1
ATOM 726 O O . ILE A 1 91 ? 20.534 -26.143 -5.144 1.00 86.69 91 ILE A O 1
ATOM 730 N N . ARG A 1 92 ? 21.476 -24.780 -6.661 1.00 81.75 92 ARG A N 1
ATOM 731 C CA . ARG A 1 92 ? 22.145 -25.848 -7.422 1.00 81.75 92 ARG A CA 1
ATOM 732 C C . ARG A 1 92 ? 23.547 -26.105 -6.847 1.00 81.75 92 ARG A C 1
ATOM 734 O O . ARG A 1 92 ? 24.231 -25.137 -6.523 1.00 81.75 92 ARG A O 1
ATOM 741 N N . PRO A 1 93 ? 24.010 -27.363 -6.757 1.00 77.44 93 PRO A N 1
ATOM 742 C CA . PRO A 1 93 ? 25.367 -27.663 -6.305 1.00 77.44 93 PRO A CA 1
ATOM 743 C C . PRO A 1 93 ? 26.414 -27.237 -7.349 1.00 77.44 93 PRO A C 1
ATOM 745 O O . PRO A 1 93 ? 26.296 -27.585 -8.527 1.00 77.44 93 PRO A O 1
ATOM 748 N N . SER A 1 94 ? 27.447 -26.509 -6.906 1.00 72.69 94 SER A N 1
ATOM 749 C CA . SER A 1 94 ? 28.615 -26.167 -7.729 1.00 72.69 94 SER A CA 1
ATOM 750 C C . SER A 1 94 ? 29.463 -27.419 -7.938 1.00 72.69 94 SER A C 1
ATOM 752 O O . SER A 1 94 ? 30.072 -27.923 -6.997 1.00 72.69 94 SER A O 1
ATOM 754 N N . LYS A 1 95 ? 29.500 -27.949 -9.163 1.00 73.25 95 LYS A N 1
ATOM 755 C CA . LYS A 1 95 ? 30.473 -28.980 -9.538 1.00 73.25 95 LYS A CA 1
ATOM 756 C C . LYS A 1 95 ? 31.803 -28.287 -9.829 1.00 73.25 95 LYS A C 1
ATOM 758 O O . LYS A 1 95 ? 32.117 -28.030 -10.986 1.00 73.25 95 LYS A O 1
ATOM 763 N N . ASN A 1 96 ? 32.572 -27.980 -8.788 1.00 61.56 96 ASN A N 1
ATOM 764 C CA . ASN A 1 96 ? 33.998 -27.728 -8.960 1.00 61.56 96 ASN A CA 1
ATOM 765 C C . ASN A 1 96 ? 34.633 -29.089 -9.253 1.00 61.56 96 ASN A C 1
ATOM 767 O O . ASN A 1 96 ? 34.904 -29.867 -8.345 1.00 61.56 96 ASN A O 1
ATOM 771 N N . SER A 1 97 ? 34.754 -29.435 -10.532 1.00 59.34 97 SER A N 1
ATOM 772 C CA . SER A 1 97 ? 35.601 -30.544 -10.942 1.00 59.34 97 SER A CA 1
ATOM 773 C C . SER A 1 97 ? 37.045 -30.128 -10.697 1.00 59.34 97 SER A C 1
ATOM 775 O O . SER A 1 97 ? 37.591 -29.325 -11.457 1.00 59.34 97 SER A O 1
ATOM 777 N N . ASP A 1 98 ? 37.635 -30.685 -9.644 1.00 60.59 98 ASP A N 1
ATOM 778 C CA . ASP A 1 98 ? 39.075 -30.805 -9.453 1.00 60.59 98 ASP A CA 1
ATOM 779 C C . ASP A 1 98 ? 39.662 -31.580 -10.641 1.00 60.59 98 ASP A C 1
ATOM 781 O O . ASP A 1 98 ? 39.874 -32.790 -10.590 1.00 60.59 98 ASP A O 1
ATOM 785 N N . HIS A 1 99 ? 39.882 -30.896 -11.762 1.00 57.47 99 HIS A N 1
ATOM 786 C CA . HIS A 1 99 ? 40.694 -31.428 -12.842 1.00 57.47 99 HIS A CA 1
ATOM 787 C C . HIS A 1 99 ? 42.129 -30.979 -12.590 1.00 57.47 99 HIS A C 1
ATOM 789 O O . HIS A 1 99 ? 42.600 -29.988 -13.138 1.00 57.47 99 HIS A O 1
ATOM 795 N N . ASN A 1 100 ? 42.820 -31.728 -11.738 1.00 63.22 100 ASN A N 1
ATOM 796 C CA . ASN A 1 100 ? 44.272 -31.720 -11.697 1.00 63.22 100 ASN A CA 1
ATOM 797 C C . ASN A 1 100 ? 44.760 -33.061 -12.260 1.00 63.22 100 ASN A C 1
ATOM 799 O O . ASN A 1 100 ? 44.662 -34.079 -11.572 1.00 63.22 100 ASN A O 1
ATOM 803 N N . PRO A 1 101 ? 45.225 -33.109 -13.520 1.00 56.78 101 PRO A N 1
ATOM 804 C CA . PRO A 1 101 ? 46.119 -34.149 -13.979 1.00 56.78 101 PRO A CA 1
ATOM 805 C C . PRO A 1 101 ? 47.529 -33.581 -14.235 1.00 56.78 101 PRO A C 1
ATOM 807 O O . PRO A 1 101 ? 47.719 -32.378 -14.410 1.00 56.78 101 PRO A O 1
ATOM 810 N N . PRO A 1 102 ? 48.532 -34.462 -14.199 1.00 53.78 102 PRO A N 1
ATOM 811 C CA . PRO A 1 102 ? 49.783 -34.233 -13.496 1.00 53.78 102 PRO A CA 1
ATOM 812 C C . PRO A 1 102 ? 50.857 -33.692 -14.437 1.00 53.78 102 PRO A C 1
ATOM 814 O O . PRO A 1 102 ? 51.147 -34.308 -15.461 1.00 53.78 102 PRO A O 1
ATOM 817 N N . TYR A 1 103 ? 51.499 -32.583 -14.074 1.00 55.25 103 TYR A N 1
ATOM 818 C CA . TYR A 1 103 ? 52.754 -32.215 -14.726 1.00 55.25 103 TYR A CA 1
ATOM 819 C C . TYR A 1 103 ? 53.933 -32.902 -14.019 1.00 55.25 103 TYR A C 1
ATOM 821 O O . TYR A 1 103 ? 53.939 -32.965 -12.785 1.00 55.25 103 TYR A O 1
ATOM 829 N N . PRO A 1 104 ? 54.904 -33.454 -14.772 1.00 54.78 104 PRO A N 1
ATOM 830 C CA . PRO A 1 104 ? 56.042 -34.172 -14.214 1.00 54.78 104 PRO A CA 1
ATOM 831 C C . PRO A 1 104 ? 56.919 -33.252 -13.368 1.00 54.78 104 PRO A C 1
ATOM 833 O O . PRO A 1 104 ? 57.177 -32.104 -13.724 1.00 54.78 104 PRO A O 1
ATOM 836 N N . ILE A 1 105 ? 57.389 -33.791 -12.247 1.00 61.62 105 ILE A N 1
ATOM 837 C CA . ILE A 1 105 ? 58.393 -33.175 -11.388 1.00 61.62 105 ILE A CA 1
ATOM 838 C C . ILE A 1 105 ? 59.729 -33.234 -12.141 1.00 61.62 105 ILE A C 1
ATOM 840 O O . ILE A 1 105 ? 60.426 -34.245 -12.071 1.00 61.62 105 ILE A O 1
ATOM 844 N N . ASP A 1 106 ? 60.078 -32.166 -12.859 1.00 43.38 106 ASP A N 1
ATOM 845 C CA . ASP A 1 106 ? 61.442 -31.963 -13.344 1.00 43.38 106 ASP A CA 1
ATOM 846 C C . ASP A 1 106 ? 62.222 -31.120 -12.336 1.00 43.38 106 ASP A C 1
ATOM 848 O O . ASP A 1 106 ? 62.002 -29.927 -12.114 1.00 43.38 106 ASP A O 1
ATOM 852 N N . ASN A 1 107 ? 63.141 -31.818 -11.682 1.00 60.34 107 ASN A N 1
ATOM 853 C CA . ASN A 1 107 ? 64.018 -31.334 -10.636 1.00 60.34 107 ASN A CA 1
ATOM 854 C C . ASN A 1 107 ? 64.994 -30.306 -11.219 1.00 60.34 107 ASN A C 1
ATOM 856 O O . ASN A 1 107 ? 65.954 -30.680 -11.891 1.00 60.34 107 ASN A O 1
ATOM 860 N N . THR A 1 108 ? 64.802 -29.022 -10.916 1.00 58.91 108 THR A N 1
ATOM 861 C CA . THR A 1 108 ? 65.856 -28.013 -11.092 1.00 58.91 108 THR A CA 1
ATOM 862 C C . THR A 1 108 ? 66.093 -27.302 -9.755 1.00 58.91 108 THR A C 1
ATOM 864 O O . THR A 1 108 ? 65.193 -26.613 -9.274 1.00 58.91 108 THR A O 1
ATOM 867 N N . PRO A 1 109 ? 67.263 -27.480 -9.110 1.00 54.25 109 PRO A N 1
ATOM 868 C CA . PRO A 1 109 ? 67.576 -26.838 -7.843 1.00 54.25 109 PRO A CA 1
ATOM 869 C C . PRO A 1 109 ? 68.111 -25.428 -8.101 1.00 54.25 109 PRO A C 1
ATOM 871 O O . PRO A 1 109 ? 69.223 -25.257 -8.596 1.00 54.25 109 PRO A O 1
ATOM 874 N N . TRP A 1 110 ? 67.343 -24.409 -7.726 1.00 47.25 110 TRP A N 1
ATOM 875 C CA . TRP A 1 110 ? 67.858 -23.053 -7.560 1.00 47.25 110 TRP A CA 1
ATOM 876 C C . TRP A 1 110 ? 67.578 -22.588 -6.128 1.00 47.25 110 TRP A C 1
ATOM 878 O O . TRP A 1 110 ? 66.430 -22.421 -5.723 1.00 47.25 110 TRP A O 1
ATOM 888 N N . ALA A 1 111 ? 68.682 -22.492 -5.382 1.00 43.62 111 ALA A N 1
ATOM 889 C CA . ALA A 1 111 ? 69.001 -21.616 -4.253 1.00 43.62 111 ALA A CA 1
ATOM 890 C C . ALA A 1 111 ? 67.833 -20.802 -3.655 1.00 43.62 111 ALA A C 1
ATOM 892 O O . ALA A 1 111 ? 67.218 -19.975 -4.317 1.00 43.62 111 ALA A O 1
ATOM 893 N N . ALA A 1 112 ? 67.454 -21.095 -2.410 1.00 43.47 112 ALA A N 1
ATOM 894 C CA . ALA A 1 112 ? 68.019 -20.476 -1.202 1.00 43.47 112 ALA A CA 1
ATOM 895 C C . ALA A 1 112 ? 67.556 -19.025 -1.005 1.00 43.47 112 ALA A C 1
ATOM 897 O O . ALA A 1 112 ? 67.945 -18.135 -1.750 1.00 43.47 112 ALA A O 1
ATOM 898 N N . SER A 1 113 ? 66.728 -18.818 0.019 1.00 46.94 113 SER A N 1
ATOM 899 C CA . SER A 1 113 ? 67.075 -17.993 1.182 1.00 46.94 113 SER A CA 1
ATOM 900 C C . SER A 1 113 ? 65.868 -17.874 2.112 1.00 46.94 113 SER A C 1
ATOM 902 O O . SER A 1 113 ? 64.802 -17.443 1.689 1.00 46.94 113 SER A O 1
ATOM 904 N N . ASP A 1 114 ? 66.084 -18.332 3.350 1.00 41.66 114 ASP A N 1
ATOM 905 C CA . ASP A 1 114 ? 65.821 -17.646 4.624 1.00 41.66 114 ASP A CA 1
ATOM 906 C C . ASP A 1 114 ? 64.446 -16.986 4.838 1.00 41.66 114 ASP A C 1
ATOM 908 O O . ASP A 1 114 ? 63.952 -16.228 4.024 1.00 41.66 114 ASP A O 1
ATOM 912 N N . SER A 1 115 ? 63.783 -17.041 5.983 1.00 45.72 115 SER A N 1
ATOM 913 C CA . SER A 1 115 ? 63.930 -17.699 7.277 1.00 45.72 115 SER A CA 1
ATOM 914 C C . SER A 1 115 ? 62.726 -17.202 8.102 1.00 45.72 115 SER A C 1
ATOM 916 O O . SER A 1 115 ? 62.099 -16.200 7.761 1.00 45.72 115 SER A O 1
ATOM 918 N N . SER A 1 116 ? 62.485 -17.842 9.241 1.00 44.84 116 SER A N 1
ATOM 919 C CA . SER A 1 116 ? 61.775 -17.272 10.392 1.00 44.84 116 SER A CA 1
ATOM 920 C C . SER A 1 116 ? 60.240 -17.283 10.378 1.00 44.84 116 SER A C 1
ATOM 922 O O . SER A 1 116 ? 59.549 -16.365 9.949 1.00 44.84 116 SER A O 1
ATOM 924 N N . THR A 1 117 ? 59.732 -18.350 10.995 1.00 47.72 117 THR A N 1
ATOM 925 C CA . THR A 1 117 ? 58.671 -18.380 12.012 1.00 47.72 117 THR A CA 1
ATOM 926 C C . THR A 1 117 ? 58.327 -17.006 12.605 1.00 47.72 117 THR A C 1
ATOM 928 O O . THR A 1 117 ? 59.240 -16.275 12.983 1.00 47.72 117 THR A O 1
ATOM 931 N N . GLU A 1 118 ? 57.030 -16.716 12.799 1.00 43.56 118 GLU A N 1
ATOM 932 C CA . GLU A 1 118 ? 56.423 -16.535 14.136 1.00 43.56 118 GLU A CA 1
ATOM 933 C C . GLU A 1 118 ? 55.080 -15.755 14.130 1.00 43.56 118 GLU A C 1
ATOM 935 O O . GLU A 1 118 ? 54.960 -14.649 13.619 1.00 43.56 118 GLU A O 1
ATOM 940 N N . LYS A 1 119 ? 54.097 -16.360 14.817 1.00 50.66 119 LYS A N 1
ATOM 941 C CA . LYS A 1 119 ? 52.900 -15.788 15.470 1.00 50.66 119 LYS A CA 1
ATOM 942 C C . LYS A 1 119 ? 51.671 -15.365 14.647 1.00 50.66 119 LYS A C 1
ATOM 944 O O . LYS A 1 119 ? 51.542 -14.285 14.087 1.00 50.66 119 LYS A O 1
ATOM 949 N N . GLN A 1 120 ? 50.672 -16.235 14.805 1.00 51.69 120 GLN A N 1
ATOM 950 C CA . GLN A 1 120 ? 49.239 -15.971 14.893 1.00 51.69 120 GLN A CA 1
ATOM 951 C C . GLN A 1 120 ? 48.882 -14.574 15.436 1.00 51.69 120 GLN A C 1
ATOM 953 O O . GLN A 1 120 ? 49.233 -14.225 16.564 1.00 51.69 120 GLN A O 1
ATOM 958 N N . LYS A 1 121 ? 48.037 -13.849 14.696 1.00 43.19 121 LYS A N 1
ATOM 959 C CA . LYS A 1 121 ? 47.059 -12.924 15.278 1.00 43.19 121 LYS A CA 1
ATOM 960 C C . LYS A 1 121 ? 45.839 -12.836 14.367 1.00 43.19 121 LYS A C 1
ATOM 962 O O . LYS A 1 121 ? 45.909 -12.330 13.255 1.00 43.19 121 LYS A O 1
ATOM 967 N N . ILE A 1 122 ? 44.724 -13.348 14.875 1.00 54.97 122 ILE A N 1
ATOM 968 C CA . ILE A 1 122 ? 43.381 -13.157 14.333 1.00 54.97 122 ILE A CA 1
ATOM 969 C C . ILE A 1 122 ? 43.120 -11.647 14.270 1.00 54.97 122 ILE A C 1
ATOM 971 O O . ILE A 1 122 ? 43.131 -10.985 15.308 1.00 54.97 122 ILE A O 1
ATOM 975 N N . GLN A 1 123 ? 42.893 -11.106 13.073 1.00 47.16 123 GLN A N 1
ATOM 976 C CA . GLN A 1 123 ? 42.283 -9.792 12.890 1.00 47.16 123 GLN A CA 1
ATOM 977 C C . GLN A 1 123 ? 41.189 -9.896 11.832 1.00 47.16 123 GLN A C 1
ATOM 979 O O . GLN A 1 123 ? 41.432 -10.108 10.649 1.00 47.16 123 GLN A O 1
ATOM 984 N N . LEU A 1 124 ? 39.968 -9.787 12.342 1.00 51.72 124 LEU A N 1
ATOM 985 C CA . LEU A 1 124 ? 38.744 -9.503 11.623 1.00 51.72 124 LEU A CA 1
ATOM 986 C C . LEU A 1 124 ? 38.943 -8.157 10.907 1.00 51.72 124 LEU A C 1
ATOM 988 O O . LEU A 1 124 ? 38.987 -7.121 11.566 1.00 51.72 124 LEU A O 1
ATOM 992 N N . ILE A 1 125 ? 39.117 -8.165 9.587 1.00 44.25 125 ILE A N 1
ATOM 993 C CA . ILE A 1 125 ? 39.132 -6.940 8.788 1.00 44.25 125 ILE A CA 1
ATOM 994 C C . ILE A 1 125 ? 38.137 -7.134 7.652 1.00 44.25 125 ILE A C 1
ATOM 996 O O . ILE A 1 125 ? 38.289 -7.976 6.772 1.00 44.25 125 ILE A O 1
ATOM 1000 N N . THR A 1 126 ? 37.065 -6.363 7.758 1.00 46.62 126 THR A N 1
ATOM 1001 C CA . THR A 1 126 ? 36.162 -5.962 6.689 1.00 46.62 126 THR A CA 1
ATOM 1002 C C . THR A 1 126 ? 36.957 -5.570 5.449 1.00 46.62 126 THR A C 1
ATOM 1004 O O . THR A 1 126 ? 37.599 -4.522 5.432 1.00 46.62 126 THR A O 1
ATOM 1007 N N . ASN A 1 127 ? 36.874 -6.380 4.396 1.00 43.69 127 ASN A N 1
ATOM 1008 C CA . ASN A 1 127 ? 37.250 -5.959 3.052 1.00 43.69 127 ASN A CA 1
ATOM 1009 C C . ASN A 1 127 ? 36.180 -4.982 2.543 1.00 43.69 127 ASN A C 1
ATOM 1011 O O . ASN A 1 127 ? 35.288 -5.354 1.784 1.00 43.69 127 ASN A O 1
ATOM 1015 N N . CYS A 1 128 ? 36.238 -3.735 3.012 1.00 44.75 128 CYS A N 1
ATOM 1016 C CA . CYS A 1 128 ? 35.718 -2.610 2.251 1.00 44.75 128 CYS A CA 1
ATOM 1017 C C . CYS A 1 128 ? 36.772 -2.305 1.194 1.00 44.75 128 CYS A C 1
ATOM 1019 O O . CYS A 1 128 ? 37.785 -1.672 1.478 1.00 44.75 128 CYS A O 1
ATOM 1021 N N . THR A 1 129 ? 36.562 -2.839 -0.002 1.00 40.78 129 THR A N 1
ATOM 1022 C CA . THR A 1 129 ? 37.334 -2.490 -1.187 1.00 40.78 129 THR A CA 1
ATOM 1023 C C . THR A 1 129 ? 37.188 -0.986 -1.414 1.00 40.78 129 THR A C 1
ATOM 1025 O O . THR A 1 129 ? 36.128 -0.518 -1.827 1.00 40.78 129 THR A O 1
ATOM 1028 N N . GLU A 1 130 ? 38.234 -0.219 -1.115 1.00 52.72 130 GLU A N 1
ATOM 1029 C CA . GLU A 1 130 ? 38.427 1.102 -1.705 1.00 52.72 130 GLU A CA 1
ATOM 1030 C C . GLU A 1 130 ? 38.705 0.885 -3.192 1.00 52.72 130 GLU A C 1
ATOM 1032 O O . GLU A 1 130 ? 39.846 0.761 -3.635 1.00 52.72 130 GLU A O 1
ATOM 1037 N N . GLU A 1 131 ? 37.637 0.788 -3.981 1.00 51.31 131 GLU A N 1
ATOM 1038 C CA . GLU A 1 131 ? 37.753 1.083 -5.397 1.00 51.31 131 GLU A CA 1
ATOM 1039 C C . GLU A 1 131 ? 37.998 2.585 -5.517 1.00 51.31 131 GLU A C 1
ATOM 1041 O O . GLU A 1 131 ? 37.100 3.416 -5.367 1.00 51.31 131 GLU A O 1
ATOM 1046 N N . VAL A 1 132 ? 39.263 2.929 -5.747 1.00 55.06 132 VAL A N 1
ATOM 1047 C CA . VAL A 1 132 ? 39.658 4.216 -6.304 1.00 55.06 132 VAL A CA 1
ATOM 1048 C C . VAL A 1 132 ? 38.973 4.319 -7.662 1.00 55.06 132 VAL A C 1
ATOM 1050 O O . VAL A 1 132 ? 39.454 3.792 -8.665 1.00 55.06 132 VAL A O 1
ATOM 1053 N N . PHE A 1 133 ? 37.807 4.962 -7.684 1.00 51.81 133 PHE A N 1
ATOM 1054 C CA . PHE A 1 133 ? 37.139 5.305 -8.928 1.00 51.81 133 PHE A CA 1
ATOM 1055 C C . PHE A 1 133 ? 38.089 6.180 -9.754 1.00 51.81 133 PHE A C 1
ATOM 1057 O O . PHE A 1 133 ? 38.628 7.160 -9.224 1.00 51.81 133 PHE A O 1
ATOM 1064 N N . PRO A 1 134 ? 38.304 5.884 -11.046 1.00 58.22 134 PRO A N 1
ATOM 1065 C CA . PRO A 1 134 ? 38.982 6.829 -11.910 1.00 58.22 134 PRO A CA 1
ATOM 1066 C C . PRO A 1 134 ? 38.147 8.112 -11.936 1.00 58.22 134 PRO A C 1
ATOM 1068 O O . PRO A 1 134 ? 36.973 8.093 -12.308 1.00 58.22 134 PRO A O 1
ATOM 1071 N N . ILE A 1 135 ? 38.753 9.228 -11.525 1.00 59.50 135 ILE A N 1
ATOM 1072 C CA . ILE A 1 135 ? 38.210 10.573 -11.730 1.00 59.50 135 ILE A CA 1
ATOM 1073 C C . ILE A 1 135 ? 38.258 10.817 -13.242 1.00 59.50 135 ILE A C 1
ATOM 1075 O O . ILE A 1 135 ? 39.240 11.299 -13.801 1.00 59.50 135 ILE A O 1
ATOM 1079 N N . GLY A 1 136 ? 37.212 10.344 -13.912 1.00 45.41 136 GLY A N 1
ATOM 1080 C CA . GLY A 1 136 ? 36.998 10.451 -15.341 1.00 45.41 136 GLY A CA 1
ATOM 1081 C C . GLY A 1 136 ? 36.124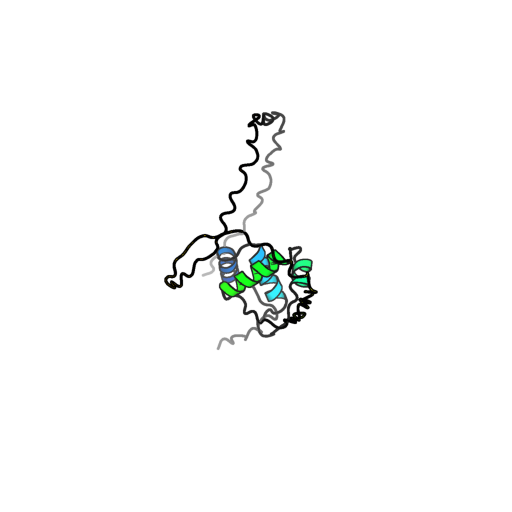 11.656 -15.661 1.00 45.41 136 GLY A C 1
ATOM 1082 O O . GLY A 1 136 ? 34.991 11.745 -15.200 1.00 45.41 136 GLY A O 1
ATOM 1083 N N . ASN A 1 137 ? 36.674 12.516 -16.515 1.00 56.09 137 ASN A N 1
ATOM 1084 C CA . ASN A 1 137 ? 36.091 13.681 -17.177 1.00 56.09 137 ASN A CA 1
ATOM 1085 C C . ASN A 1 137 ? 35.823 14.931 -16.326 1.00 56.09 137 ASN A C 1
ATOM 1087 O O . ASN A 1 137 ? 34.743 15.147 -15.782 1.00 56.09 137 ASN A O 1
ATOM 1091 N N . ALA A 1 138 ? 36.787 15.855 -16.383 1.00 59.88 138 ALA A N 1
ATOM 1092 C CA . ALA A 1 138 ? 36.487 17.278 -16.335 1.00 59.88 138 ALA A CA 1
ATOM 1093 C C . ALA A 1 138 ? 35.533 17.612 -17.496 1.00 59.88 138 ALA A C 1
ATOM 1095 O O . ALA A 1 138 ? 35.937 17.679 -18.656 1.00 59.88 138 ALA A O 1
ATOM 1096 N N . VAL A 1 139 ? 34.248 17.774 -17.183 1.00 52.62 139 VAL A N 1
ATOM 1097 C CA . VAL A 1 139 ? 33.284 18.397 -18.090 1.00 52.62 139 VAL A CA 1
ATOM 1098 C C . VAL A 1 139 ? 33.713 19.851 -18.260 1.00 52.62 139 VAL A C 1
ATOM 1100 O O . VAL A 1 139 ? 33.719 20.621 -17.299 1.00 52.62 139 VAL A O 1
ATOM 1103 N N . SER A 1 140 ? 34.110 20.203 -19.482 1.00 58.62 140 SER A N 1
ATOM 1104 C CA . SER A 1 140 ? 34.317 21.585 -19.904 1.00 58.62 140 SER A CA 1
ATOM 1105 C C . SER A 1 140 ? 33.038 22.365 -19.596 1.00 58.62 140 SER A C 1
ATOM 1107 O O . SER A 1 140 ? 31.968 22.023 -20.101 1.00 58.62 140 SER A O 1
ATOM 1109 N N . GLN A 1 141 ? 33.116 23.370 -18.721 1.00 52.97 141 GLN A N 1
ATOM 1110 C CA . GLN A 1 141 ? 32.005 24.291 -18.492 1.00 52.97 141 GLN A CA 1
ATOM 1111 C C . GLN A 1 141 ? 31.921 25.252 -19.674 1.00 52.97 141 GLN A C 1
ATOM 1113 O O . GLN A 1 141 ? 32.314 26.415 -19.600 1.00 52.97 141 GLN A O 1
ATOM 1118 N N . GLU A 1 142 ? 31.408 24.750 -20.787 1.00 61.06 142 GLU A N 1
ATOM 1119 C CA . GLU A 1 142 ? 30.857 25.604 -21.821 1.00 61.06 142 GLU A CA 1
ATOM 1120 C C . GLU A 1 142 ? 29.574 26.190 -21.238 1.00 61.06 142 GLU A C 1
ATOM 1122 O O . GLU A 1 142 ? 28.620 25.476 -20.926 1.00 61.06 142 GLU A O 1
ATOM 1127 N N . LYS A 1 143 ? 29.621 27.497 -20.975 1.00 63.44 143 LYS A N 1
ATOM 1128 C CA . LYS A 1 143 ? 28.522 28.310 -20.464 1.00 63.44 143 LYS A CA 1
ATOM 1129 C C . LYS A 1 143 ? 27.222 27.924 -21.187 1.00 63.44 143 LYS A C 1
ATOM 1131 O O . LYS A 1 143 ? 27.131 28.170 -22.388 1.00 63.44 143 LYS A O 1
ATOM 1136 N N . PRO A 1 144 ? 26.209 27.367 -20.499 1.00 58.69 144 PRO A N 1
ATOM 1137 C CA . PRO A 1 144 ? 24.896 27.235 -21.099 1.00 58.69 144 PRO A CA 1
ATOM 1138 C C . PRO A 1 144 ? 24.336 28.648 -21.269 1.00 58.69 144 PRO A C 1
ATOM 1140 O O . PRO A 1 144 ? 23.912 29.293 -20.308 1.00 58.69 144 PRO A O 1
ATOM 1143 N N . GLU A 1 145 ? 24.388 29.166 -22.495 1.00 61.25 145 GLU A N 1
ATOM 1144 C CA . GLU A 1 145 ? 23.532 30.270 -22.909 1.00 61.25 145 GLU A CA 1
ATOM 1145 C C . GLU A 1 145 ? 22.104 29.738 -22.910 1.00 61.25 145 GLU A C 1
ATOM 1147 O O . GLU A 1 145 ? 21.617 29.148 -23.871 1.00 61.25 145 GLU A O 1
ATOM 1152 N N . PHE A 1 146 ? 21.441 29.895 -21.766 1.00 62.22 146 PHE A N 1
ATOM 1153 C CA . PHE A 1 146 ? 19.996 29.801 -21.715 1.00 62.22 146 PHE A CA 1
ATOM 1154 C C . PHE A 1 146 ? 19.440 30.807 -22.726 1.00 62.22 146 PHE A C 1
ATOM 1156 O O . PHE A 1 146 ? 19.898 31.956 -22.724 1.00 62.22 146 PHE A O 1
ATOM 1163 N N . PRO A 1 147 ? 18.474 30.422 -23.577 1.00 62.75 147 PRO A N 1
ATOM 1164 C CA . PRO A 1 147 ? 17.770 31.393 -24.391 1.00 62.75 147 PRO A CA 1
ATOM 1165 C C . PRO A 1 147 ? 17.143 32.410 -23.437 1.00 62.75 147 PRO A C 1
ATOM 1167 O O . PRO A 1 147 ? 16.239 32.092 -22.662 1.00 62.75 147 PRO A O 1
ATOM 1170 N N . ILE A 1 148 ? 17.693 33.624 -23.448 1.00 59.22 148 ILE A N 1
ATOM 1171 C CA . ILE A 1 148 ? 17.068 34.797 -22.853 1.00 59.22 148 ILE A CA 1
ATOM 1172 C C . ILE A 1 148 ? 15.678 34.861 -23.473 1.00 59.22 148 ILE A C 1
ATOM 1174 O O . ILE A 1 148 ? 15.544 34.815 -24.695 1.00 59.22 148 ILE A O 1
ATOM 1178 N N . GLY A 1 149 ? 14.670 34.837 -22.603 1.00 49.72 149 GLY A N 1
ATOM 1179 C CA . GLY A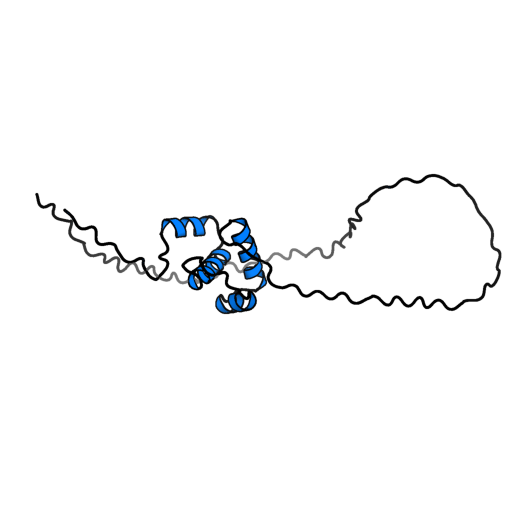 1 149 ? 13.279 34.636 -22.968 1.00 49.72 149 GLY A CA 1
ATOM 1180 C C . GLY A 1 149 ? 12.866 35.498 -24.151 1.00 49.72 149 GLY A C 1
ATOM 1181 O O . GLY A 1 149 ? 13.081 36.709 -24.160 1.00 49.72 149 GLY A O 1
ATOM 1182 N N . ASN A 1 150 ? 12.235 34.859 -25.133 1.00 50.84 150 ASN A N 1
ATOM 1183 C CA . ASN A 1 150 ? 11.412 35.585 -26.080 1.00 50.84 150 ASN A CA 1
ATOM 1184 C C . ASN A 1 150 ? 10.355 36.341 -25.267 1.00 50.84 150 ASN A C 1
ATOM 1186 O O . ASN A 1 150 ? 9.594 35.735 -24.513 1.00 50.84 150 ASN A O 1
ATOM 1190 N N . SER A 1 151 ? 10.316 37.660 -25.427 1.00 59.06 151 SER A N 1
ATOM 1191 C CA . SER A 1 151 ? 9.342 38.578 -24.828 1.00 59.06 151 SER A CA 1
ATOM 1192 C C . SER A 1 151 ? 7.928 38.449 -25.413 1.00 59.06 151 SER A C 1
ATOM 1194 O O . SER A 1 151 ? 7.095 39.313 -25.177 1.00 59.06 151 SER A O 1
ATOM 1196 N N . ASP A 1 152 ? 7.648 37.374 -26.151 1.00 56.97 152 ASP A N 1
ATOM 1197 C CA . ASP A 1 152 ? 6.382 37.145 -26.855 1.00 56.97 152 ASP A CA 1
ATOM 1198 C C . ASP A 1 152 ? 5.499 36.118 -26.133 1.00 56.97 152 ASP A C 1
ATOM 1200 O O . ASP A 1 152 ? 4.738 35.372 -26.752 1.00 56.97 152 ASP A O 1
ATOM 1204 N N . PHE A 1 153 ? 5.589 36.061 -24.802 1.00 48.03 153 PHE A N 1
ATOM 1205 C CA . PHE A 1 153 ? 4.560 35.398 -24.012 1.00 48.03 153 PHE A CA 1
ATOM 1206 C C . PHE A 1 153 ? 3.366 36.350 -23.930 1.00 48.03 153 PHE A C 1
ATOM 1208 O O . PHE A 1 153 ? 3.355 37.283 -23.131 1.00 48.03 153 PHE A O 1
ATOM 1215 N N . LEU A 1 154 ? 2.396 36.145 -24.822 1.00 58.38 154 LEU A N 1
ATOM 1216 C CA . LEU A 1 154 ? 1.086 36.780 -24.745 1.00 58.38 154 LEU A CA 1
ATOM 1217 C C . LEU A 1 154 ? 0.539 36.576 -23.327 1.00 58.38 154 LEU A C 1
ATOM 1219 O O . LEU A 1 154 ? 0.353 35.441 -22.891 1.00 58.38 154 LEU A O 1
ATOM 1223 N N . GLU A 1 155 ? 0.325 37.678 -22.607 1.00 58.56 155 GLU A N 1
ATOM 1224 C CA . GLU A 1 155 ? -0.442 37.701 -21.365 1.00 58.56 155 GLU A CA 1
ATOM 1225 C C . GLU A 1 155 ? -1.850 37.190 -21.676 1.00 58.56 155 GLU A C 1
ATOM 1227 O O . GLU A 1 155 ? -2.722 37.934 -22.131 1.00 58.56 155 GLU A O 1
ATOM 1232 N N . GLU A 1 156 ? -2.063 35.890 -21.477 1.00 56.34 156 GLU A N 1
ATOM 1233 C CA . GLU A 1 156 ? -3.401 35.335 -21.523 1.00 56.34 156 GLU A CA 1
ATOM 1234 C C . GLU A 1 156 ? -4.169 35.859 -20.309 1.00 56.34 156 GLU A C 1
ATOM 1236 O O . GLU A 1 156 ? -3.770 35.756 -19.147 1.00 56.34 156 GLU A O 1
ATOM 1241 N N . THR A 1 157 ? -5.239 36.545 -20.662 1.00 58.06 157 THR A N 1
ATOM 1242 C CA . THR A 1 157 ? -6.083 37.409 -19.864 1.00 58.06 157 THR A CA 1
ATOM 1243 C C . THR A 1 157 ? -6.639 36.664 -18.651 1.00 58.06 157 THR A C 1
ATOM 1245 O O . THR A 1 157 ? -7.242 35.602 -18.779 1.00 58.06 157 THR A O 1
ATOM 1248 N N . ILE A 1 158 ? -6.472 37.236 -17.454 1.00 52.47 158 ILE A N 1
ATOM 1249 C CA . ILE A 1 158 ? -7.235 36.816 -16.274 1.00 52.47 158 ILE A CA 1
ATOM 1250 C C . ILE A 1 158 ? -8.681 37.256 -16.517 1.00 52.47 158 ILE A C 1
ATOM 1252 O O . ILE A 1 158 ? -9.057 38.388 -16.199 1.00 52.47 158 ILE A O 1
ATOM 1256 N N . ASP A 1 159 ? -9.489 36.364 -17.088 1.00 47.59 159 ASP A N 1
ATOM 1257 C CA . ASP A 1 159 ? -10.935 36.537 -17.163 1.00 47.59 159 ASP A CA 1
ATOM 1258 C C . ASP A 1 159 ? -11.517 36.472 -15.749 1.00 47.59 159 ASP A C 1
ATOM 1260 O O . ASP A 1 159 ? -11.879 35.436 -15.192 1.00 47.59 159 ASP A O 1
ATOM 1264 N N . SER A 1 160 ? -11.577 37.655 -15.150 1.00 57.88 160 SER A N 1
ATOM 1265 C CA . SER A 1 160 ? -12.277 37.950 -13.913 1.00 57.88 160 SER A CA 1
ATOM 1266 C C . SER A 1 160 ? -13.779 37.988 -14.177 1.00 57.88 160 SER A C 1
ATOM 1268 O O . SER A 1 160 ? -14.362 39.066 -14.131 1.00 57.88 160 SER A O 1
ATOM 1270 N N . GLN A 1 161 ? -14.430 36.857 -14.465 1.00 56.28 161 GLN A N 1
ATOM 1271 C CA . GLN A 1 161 ? -15.897 36.795 -14.488 1.00 56.28 161 GLN A CA 1
ATOM 1272 C C . GLN A 1 161 ? -16.429 35.466 -13.938 1.00 56.28 161 GLN A C 1
ATOM 1274 O O . GLN A 1 161 ? -16.053 34.387 -14.381 1.00 56.28 161 GLN A O 1
ATOM 1279 N N . ASN A 1 162 ? -17.372 35.606 -12.998 1.00 49.91 162 ASN A N 1
ATOM 1280 C CA . ASN A 1 162 ? -18.248 34.595 -12.387 1.00 49.91 162 ASN A CA 1
ATOM 1281 C C . ASN A 1 162 ? -17.844 34.024 -11.016 1.00 49.91 162 ASN A C 1
ATOM 1283 O O . ASN A 1 162 ? -17.952 32.827 -10.766 1.00 49.91 162 ASN A O 1
ATOM 1287 N N . LEU A 1 163 ? -17.555 34.911 -10.052 1.00 49.50 163 LEU A N 1
ATOM 1288 C CA . LEU A 1 163 ? -18.031 34.688 -8.679 1.00 49.50 163 LEU A CA 1
ATOM 1289 C C . LEU A 1 163 ? -19.514 35.097 -8.599 1.00 49.50 163 LEU A C 1
ATOM 1291 O O . LEU A 1 163 ? -19.852 36.214 -8.217 1.00 49.50 163 LEU A O 1
ATOM 1295 N N . TYR A 1 164 ? -20.396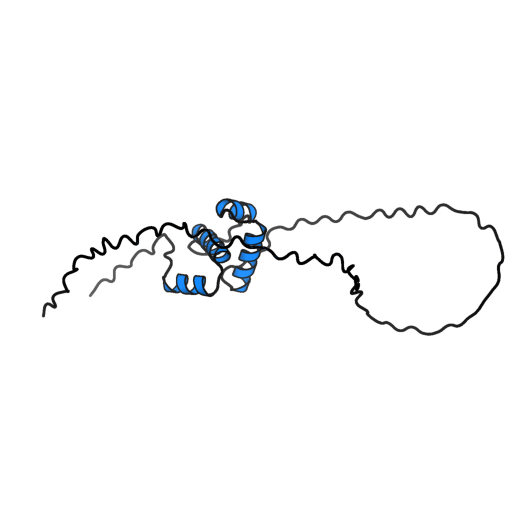 34.179 -8.989 1.00 47.59 164 TYR A N 1
ATOM 1296 C CA . TYR A 1 164 ? -21.835 34.250 -8.731 1.00 47.59 164 TYR A CA 1
ATOM 1297 C C . TYR A 1 164 ? -22.151 33.241 -7.617 1.00 47.59 164 TYR A C 1
ATOM 1299 O O . TYR A 1 164 ? -22.613 32.133 -7.866 1.00 47.59 164 TYR A 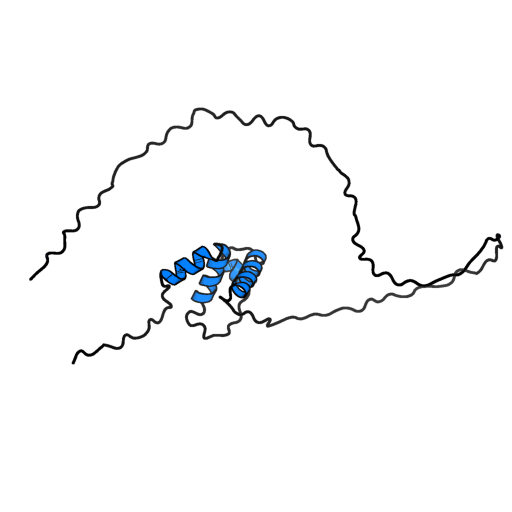O 1
ATOM 1307 N N . TRP A 1 165 ? -21.834 33.599 -6.371 1.00 51.50 165 TRP A N 1
ATOM 1308 C CA . TRP A 1 165 ? -22.414 32.934 -5.203 1.00 51.50 165 TRP A CA 1
ATOM 1309 C C . TRP A 1 165 ? -23.577 33.797 -4.727 1.00 51.50 165 TRP A C 1
ATOM 1311 O O . TRP A 1 165 ? -23.418 34.692 -3.895 1.00 51.50 165 TRP A O 1
ATOM 1321 N N . GLU A 1 166 ? -24.750 33.571 -5.312 1.00 52.06 166 GLU A N 1
ATOM 1322 C CA . GLU A 1 166 ? -25.989 34.128 -4.787 1.00 52.06 166 GLU A CA 1
ATOM 1323 C C . GLU A 1 166 ? -26.215 33.625 -3.356 1.00 52.06 166 GLU A C 1
ATOM 1325 O O . GLU A 1 166 ? -26.360 32.431 -3.104 1.00 52.06 166 GLU A O 1
ATOM 1330 N N . LYS A 1 167 ? -26.202 34.584 -2.424 1.00 53.75 167 LYS A N 1
ATOM 1331 C CA . LYS A 1 167 ? -27.027 34.672 -1.210 1.00 53.75 167 LYS A CA 1
ATOM 1332 C C . LYS A 1 167 ? -27.784 33.390 -0.833 1.00 53.75 167 LYS A C 1
ATOM 1334 O O . LYS A 1 167 ? -28.905 33.165 -1.281 1.00 53.75 167 LYS A O 1
ATOM 1339 N N . LEU A 1 168 ? -27.242 32.647 0.127 1.00 64.06 168 LEU A N 1
ATOM 1340 C CA . LEU A 1 168 ? -28.076 31.840 1.018 1.00 64.06 168 LEU A CA 1
ATOM 1341 C C . LEU A 1 168 ? -28.716 32.782 2.056 1.00 64.06 168 LEU A C 1
ATOM 1343 O O . LEU A 1 168 ? -27.987 33.573 2.657 1.00 64.06 168 LEU A O 1
ATOM 1347 N N . PRO A 1 169 ? -30.046 32.762 2.256 1.00 64.31 169 PRO A N 1
ATOM 1348 C CA . PRO A 1 169 ? -30.685 33.561 3.294 1.00 64.31 169 PRO A CA 1
ATOM 1349 C C . PRO A 1 169 ? -30.386 32.984 4.684 1.00 64.31 169 PRO A C 1
ATOM 1351 O O . PRO A 1 169 ? -30.401 31.767 4.878 1.00 64.31 169 PRO A O 1
ATOM 1354 N N . ASP A 1 170 ? -30.125 33.878 5.639 1.00 68.50 170 ASP A N 1
ATOM 1355 C CA . ASP A 1 170 ? -29.859 33.559 7.042 1.00 68.50 170 ASP A CA 1
ATOM 1356 C C . ASP A 1 170 ? -30.985 32.714 7.672 1.00 68.50 170 ASP A C 1
ATOM 1358 O O . ASP A 1 170 ? -32.169 32.941 7.386 1.00 68.50 170 ASP A O 1
ATOM 1362 N N . PRO A 1 171 ? -30.664 31.767 8.574 1.00 63.50 171 PRO A N 1
ATOM 1363 C CA . PRO A 1 171 ? -31.677 31.013 9.294 1.00 63.50 171 PRO A CA 1
ATOM 1364 C C . PRO A 1 171 ? -32.401 31.927 10.290 1.00 63.50 171 PRO A C 1
ATOM 1366 O O . PRO A 1 171 ? -31.837 32.367 11.293 1.00 63.50 171 PRO A O 1
ATOM 1369 N N . LEU A 1 172 ? -33.679 32.191 10.016 1.00 59.03 172 LEU A N 1
ATOM 1370 C CA . LEU A 1 172 ? -34.590 32.817 10.966 1.00 59.03 172 LEU A CA 1
ATOM 1371 C C . LEU A 1 172 ? -34.680 31.963 12.235 1.00 59.03 172 LEU A C 1
ATOM 1373 O O . LEU A 1 172 ? -35.169 30.833 12.222 1.00 59.03 172 LEU A O 1
ATOM 1377 N N . ILE A 1 173 ? -34.218 32.550 13.335 1.00 56.75 173 ILE A N 1
ATOM 1378 C CA . ILE A 1 173 ? -34.478 32.114 14.703 1.00 56.75 173 ILE A CA 1
ATOM 1379 C C . ILE A 1 173 ? -35.987 32.250 14.941 1.00 56.75 173 ILE A C 1
ATOM 1381 O O . ILE A 1 173 ? -36.505 33.365 14.983 1.00 56.75 173 ILE A O 1
ATOM 1385 N N . TYR A 1 174 ? -36.688 31.127 15.097 1.00 57.28 174 TYR A N 1
ATOM 1386 C CA . TYR A 1 174 ? -38.020 31.111 15.698 1.00 57.28 174 TYR A CA 1
ATOM 1387 C C . TYR A 1 174 ? -37.875 30.859 17.202 1.00 57.28 174 TYR A C 1
ATOM 1389 O O . TYR A 1 174 ? -37.275 29.866 17.615 1.00 57.28 174 TYR A O 1
ATOM 1397 N N . ILE A 1 175 ? -38.384 31.821 17.9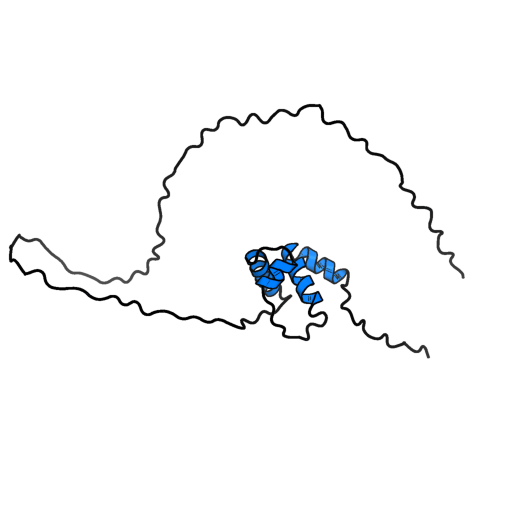75 1.00 62.09 175 ILE A N 1
ATOM 1398 C CA . ILE A 1 175 ? -38.597 31.788 19.429 1.00 62.09 175 ILE A CA 1
ATOM 1399 C C . ILE A 1 175 ? -39.777 30.864 19.735 1.00 62.09 175 ILE A C 1
ATOM 1401 O O . ILE A 1 175 ? -40.762 30.921 18.963 1.00 62.09 175 ILE A O 1
#